Protein AF-A0A6A6X449-F1 (afdb_monomer_lite)

Radius of gyration: 15.65 Å; chains: 1; bounding box: 21×13×62 Å

Secondary structure (DSSP, 8-state):
-PPP----EEEEE--SHHHHHHHHHHHHTT-EEEEE-S--THHHHTS---

pLDDT: mean 85.78, std 13.04, range [44.75, 97.88]

Foldseek 3Di:
DDDPPPQDEEEAEADPPVRVVVCVVCVVVVHHYDYDYPDDPCCVVPPDDD

Organism: NCBI:txid1314802

InterPro domains:
  IPR036188 FAD/NAD(P)-binding domain superfamily [G3DSA:3.50.50.60] (7-48)
  IPR036188 FAD/NAD(P)-binding domain superfamily [SSF51905] (5-41)

Structure (mmCIF, N/CA/C/O backbone):
data_AF-A0A6A6X449-F1
#
_entry.id   AF-A0A6A6X449-F1
#
loop_
_atom_site.group_PDB
_atom_site.id
_atom_site.type_symbol
_atom_site.label_atom_id
_atom_site.label_alt_id
_atom_site.label_comp_id
_atom_site.label_asym_id
_atom_site.label_entity_id
_atom_site.label_seq_id
_atom_site.pdbx_PDB_ins_code
_atom_site.Cartn_x
_atom_site.Cartn_y
_atom_site.Cartn_z
_atom_site.occupancy
_atom_site.B_iso_or_equiv
_atom_site.auth_seq_id
_atom_site.auth_comp_id
_atom_site.auth_asym_id
_atom_site.auth_atom_id
_atom_site.pdbx_PDB_model_num
ATOM 1 N N . MET A 1 1 ? -2.126 -6.296 33.098 1.00 44.75 1 MET A N 1
ATOM 2 C CA . MET A 1 1 ? -1.147 -5.605 32.233 1.00 44.75 1 MET A CA 1
ATOM 3 C C . MET A 1 1 ? -1.712 -5.569 30.821 1.00 44.75 1 MET A C 1
ATOM 5 O O . MET A 1 1 ? -2.056 -6.632 30.321 1.00 44.75 1 MET A O 1
ATOM 9 N N . SER A 1 2 ? -1.901 -4.393 30.214 1.00 62.19 2 SER A N 1
ATOM 10 C CA . SER A 1 2 ? -2.353 -4.295 28.820 1.00 62.19 2 SER A CA 1
ATOM 11 C C . SER A 1 2 ? -1.156 -4.483 27.889 1.00 62.19 2 SER A C 1
ATOM 13 O O . SER A 1 2 ? -0.130 -3.820 28.031 1.00 62.19 2 SER A O 1
ATOM 15 N N . VAL A 1 3 ? -1.263 -5.423 26.953 1.00 70.50 3 VAL A N 1
ATOM 16 C CA . VAL A 1 3 ? -0.300 -5.553 25.853 1.00 70.50 3 VAL A CA 1
ATOM 17 C C . VAL A 1 3 ? -0.306 -4.238 25.065 1.00 70.50 3 VAL A C 1
ATOM 19 O O . VAL A 1 3 ? -1.394 -3.747 24.752 1.00 70.50 3 VAL A O 1
ATOM 22 N N . PRO A 1 4 ? 0.858 -3.638 24.749 1.00 60.88 4 PRO A N 1
ATOM 23 C CA . PRO A 1 4 ? 0.897 -2.439 23.928 1.00 60.88 4 PRO A CA 1
ATOM 24 C C . PRO A 1 4 ? 0.211 -2.750 22.600 1.00 60.88 4 PRO A C 1
ATOM 26 O O . PRO A 1 4 ? 0.649 -3.631 21.857 1.00 60.88 4 PRO A O 1
ATOM 29 N N . ASN A 1 5 ? -0.890 -2.047 22.334 1.00 66.69 5 ASN A N 1
ATOM 30 C CA . ASN A 1 5 ? -1.664 -2.180 21.110 1.00 66.69 5 ASN A CA 1
ATOM 31 C C . ASN A 1 5 ? -0.837 -1.591 19.959 1.00 66.69 5 ASN A C 1
ATOM 33 O O . ASN A 1 5 ? -0.984 -0.425 19.591 1.00 66.69 5 ASN A O 1
ATOM 37 N N . LYS A 1 6 ? 0.130 -2.366 19.457 1.00 69.44 6 LYS A N 1
ATOM 38 C CA . LYS A 1 6 ? 0.901 -2.002 18.271 1.00 69.44 6 LYS A CA 1
ATOM 39 C C . LYS A 1 6 ? -0.085 -1.947 17.112 1.00 69.44 6 LYS A C 1
ATOM 41 O O . LYS A 1 6 ? -0.559 -2.987 16.663 1.00 69.44 6 LYS A O 1
ATOM 46 N N . LYS A 1 7 ? -0.393 -0.736 16.640 1.00 81.75 7 LYS A N 1
ATOM 47 C CA . LYS A 1 7 ? -1.189 -0.548 15.425 1.00 81.75 7 LYS A CA 1
ATOM 48 C C . LYS A 1 7 ? -0.518 -1.321 14.287 1.00 81.75 7 LYS A C 1
ATOM 50 O O . LYS A 1 7 ? 0.645 -1.070 13.970 1.00 81.75 7 LYS A O 1
ATOM 55 N N . LEU A 1 8 ? -1.235 -2.292 13.724 1.00 88.94 8 LEU A N 1
ATOM 56 C CA . LEU A 1 8 ? -0.764 -3.099 12.604 1.00 88.94 8 LEU A CA 1
ATOM 57 C C . LEU A 1 8 ? -0.539 -2.185 11.393 1.00 88.94 8 LEU A C 1
ATOM 59 O O . LEU A 1 8 ? -1.431 -1.431 11.012 1.00 88.94 8 LEU A O 1
ATOM 63 N N . HIS A 1 9 ? 0.646 -2.270 10.791 1.00 94.19 9 HIS A N 1
ATOM 64 C CA . H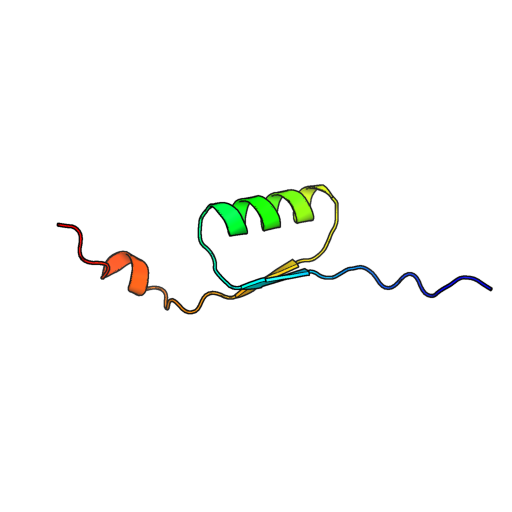IS A 1 9 ? 0.980 -1.553 9.566 1.00 94.19 9 HIS A CA 1
ATOM 65 C C . HIS A 1 9 ? 1.394 -2.548 8.482 1.00 94.19 9 HIS A C 1
ATOM 67 O O . HIS A 1 9 ? 2.318 -3.336 8.683 1.00 94.19 9 HIS A O 1
ATOM 73 N N . VAL A 1 10 ? 0.734 -2.507 7.324 1.00 96.44 10 VAL A N 1
ATOM 74 C CA . VAL A 1 10 ? 0.941 -3.483 6.245 1.00 96.44 10 VAL A CA 1
ATOM 75 C C . VAL A 1 10 ? 1.868 -2.925 5.167 1.00 96.44 10 VAL A C 1
ATOM 77 O O . VAL A 1 10 ? 1.655 -1.836 4.640 1.00 96.44 10 VAL A O 1
ATOM 80 N N . LEU A 1 11 ? 2.896 -3.689 4.802 1.00 97.50 11 LEU A N 1
ATOM 81 C CA . LEU A 1 11 ? 3.750 -3.394 3.653 1.00 97.50 11 LEU A CA 1
ATOM 82 C C . LEU A 1 11 ? 3.236 -4.167 2.432 1.00 97.50 11 LEU A C 1
ATOM 84 O O . LEU A 1 11 ? 3.094 -5.387 2.494 1.00 97.50 11 LEU A O 1
ATOM 88 N N . ILE A 1 12 ? 2.974 -3.483 1.322 1.00 97.19 12 ILE A N 1
ATOM 89 C CA . ILE A 1 12 ? 2.483 -4.096 0.083 1.00 97.19 12 ILE A CA 1
ATOM 90 C C . ILE A 1 12 ? 3.543 -3.913 -1.007 1.00 97.19 12 ILE A C 1
ATOM 92 O O . ILE A 1 12 ? 3.903 -2.788 -1.338 1.00 97.19 12 ILE A O 1
ATOM 96 N N . ILE A 1 13 ? 4.037 -5.016 -1.578 1.00 95.44 13 ILE A N 1
ATOM 97 C CA . ILE A 1 13 ? 5.040 -5.004 -2.655 1.00 95.44 13 ILE A CA 1
ATOM 98 C C . ILE A 1 13 ? 4.366 -5.273 -4.001 1.00 95.44 13 ILE A C 1
ATOM 100 O O . ILE A 1 13 ? 3.909 -6.385 -4.262 1.00 95.44 13 ILE A O 1
ATOM 104 N N . GLY A 1 14 ? 4.334 -4.251 -4.848 1.00 91.31 14 GLY A N 1
ATOM 105 C CA . GLY A 1 14 ? 3.658 -4.152 -6.138 1.00 91.31 14 GLY A CA 1
ATOM 106 C C . GLY A 1 14 ? 2.385 -3.290 -6.073 1.00 91.31 14 GLY A C 1
ATOM 107 O O . GL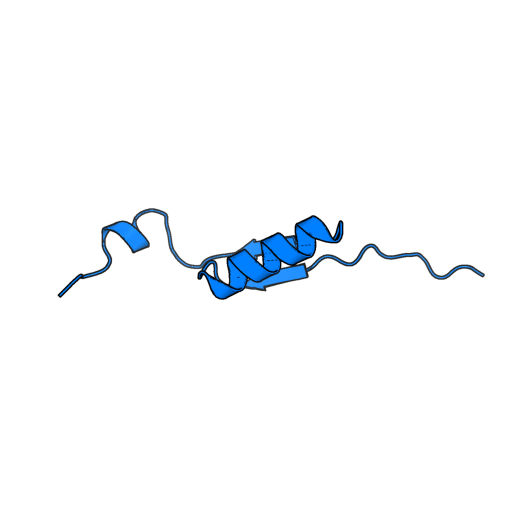Y A 1 14 ? 1.622 -3.366 -5.114 1.00 91.31 14 GLY A O 1
ATOM 108 N N . ALA A 1 15 ? 2.097 -2.545 -7.137 1.00 92.19 15 ALA A N 1
ATOM 109 C CA . ALA A 1 15 ? 0.941 -1.664 -7.321 1.00 92.19 15 ALA A CA 1
ATOM 110 C C . ALA A 1 15 ? 0.040 -2.109 -8.492 1.00 92.19 15 ALA A C 1
ATOM 112 O O . ALA A 1 15 ? -0.609 -1.303 -9.153 1.00 92.19 15 ALA A O 1
ATOM 113 N N . GLY A 1 16 ? -0.025 -3.419 -8.750 1.00 90.25 16 GLY A N 1
ATOM 114 C CA . GLY A 1 16 ? -1.055 -3.999 -9.618 1.00 90.25 16 GLY A CA 1
ATOM 115 C C . GLY A 1 16 ? -2.458 -3.894 -8.999 1.00 90.25 16 GLY A C 1
ATOM 116 O O . GLY A 1 16 ? -2.599 -3.710 -7.789 1.00 90.25 16 GLY A O 1
ATOM 117 N N . SER A 1 17 ? -3.499 -4.081 -9.814 1.00 94.38 17 SER A N 1
ATOM 118 C CA . SER A 1 17 ? -4.911 -3.930 -9.416 1.00 94.38 17 SER A CA 1
ATOM 119 C C . SER A 1 17 ? -5.273 -4.676 -8.127 1.00 94.38 17 SER A C 1
ATOM 121 O O . SER A 1 17 ? -5.814 -4.073 -7.205 1.00 94.38 17 SER A O 1
ATOM 123 N N . THR A 1 18 ? -4.904 -5.953 -8.004 1.00 95.94 18 THR A N 1
ATOM 124 C CA . THR A 1 18 ? -5.160 -6.766 -6.801 1.00 95.94 18 THR A CA 1
ATOM 125 C C . THR A 1 18 ? -4.599 -6.125 -5.534 1.00 95.94 18 THR A C 1
ATOM 127 O O . THR A 1 18 ? -5.261 -6.077 -4.502 1.00 95.94 18 THR A O 1
ATOM 130 N N . ARG A 1 19 ? -3.373 -5.606 -5.608 1.00 96.62 19 ARG A N 1
ATOM 131 C CA . ARG A 1 19 ? -2.672 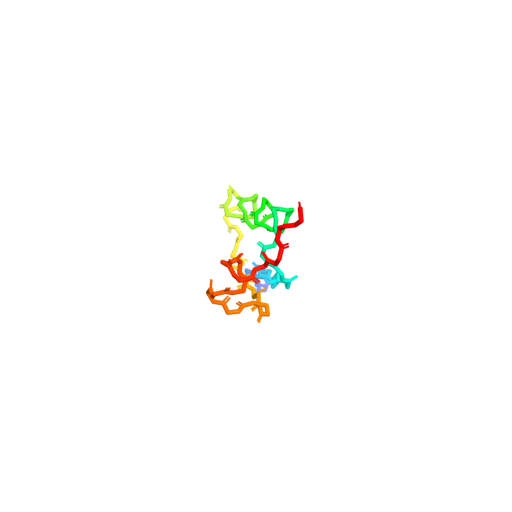-5.038 -4.453 1.00 96.62 19 ARG A CA 1
ATOM 132 C C . ARG A 1 19 ? -3.244 -3.684 -4.055 1.00 96.62 19 ARG A C 1
ATOM 134 O O . ARG A 1 19 ? -3.388 -3.413 -2.866 1.00 96.62 19 ARG A O 1
ATOM 141 N N . LEU A 1 20 ? -3.649 -2.877 -5.033 1.00 96.44 20 LEU A N 1
ATOM 142 C CA . LEU A 1 20 ? -4.352 -1.619 -4.779 1.00 96.44 20 LEU A CA 1
ATOM 143 C C . LEU A 1 20 ? -5.734 -1.851 -4.151 1.00 96.44 20 LEU A C 1
ATOM 145 O O . LEU A 1 20 ? -6.110 -1.125 -3.233 1.00 96.44 20 LEU A O 1
ATOM 149 N N . LEU A 1 21 ? -6.460 -2.891 -4.573 1.00 97.88 21 LEU A N 1
ATOM 150 C CA . LEU A 1 21 ? -7.736 -3.271 -3.955 1.00 97.88 21 LEU A CA 1
ATOM 151 C C . LEU A 1 21 ? -7.557 -3.722 -2.499 1.00 97.88 21 LEU A C 1
ATOM 153 O O . LEU A 1 21 ? -8.356 -3.350 -1.640 1.00 97.88 21 LEU A O 1
ATOM 157 N N . ILE A 1 22 ? -6.483 -4.458 -2.197 1.00 97.56 22 ILE A N 1
ATOM 158 C CA . ILE A 1 22 ? -6.126 -4.810 -0.815 1.00 97.56 22 ILE A CA 1
ATOM 159 C C . ILE A 1 22 ? -5.849 -3.544 0.005 1.00 97.56 22 ILE A C 1
ATOM 161 O O . ILE A 1 22 ? -6.448 -3.374 1.064 1.00 97.56 22 ILE A O 1
ATOM 165 N N . ALA A 1 23 ? -5.009 -2.626 -0.490 1.00 97.56 23 ALA A N 1
ATOM 166 C CA . ALA A 1 23 ? -4.718 -1.360 0.191 1.00 97.56 23 ALA A CA 1
ATOM 167 C C . ALA A 1 23 ? -5.994 -0.537 0.453 1.00 97.56 23 ALA A C 1
ATOM 169 O O . ALA A 1 23 ? -6.177 0.025 1.534 1.00 97.56 23 ALA A O 1
ATOM 170 N N . GLN A 1 24 ? -6.921 -0.513 -0.509 1.00 97.81 24 GLN A N 1
ATOM 171 C CA . GLN A 1 24 ? -8.221 0.136 -0.351 1.00 97.81 24 GLN A CA 1
ATOM 172 C C . GLN A 1 24 ? -9.067 -0.529 0.745 1.00 97.81 24 GLN A C 1
ATOM 174 O O . GLN A 1 24 ? -9.712 0.172 1.525 1.00 97.81 24 GLN A O 1
ATOM 179 N N . GLY A 1 25 ? -9.072 -1.863 0.817 1.00 97.62 25 GLY A N 1
ATOM 180 C CA . GLY A 1 25 ? -9.735 -2.611 1.886 1.00 97.62 25 GLY A CA 1
ATOM 181 C C . GLY A 1 25 ? -9.151 -2.297 3.263 1.00 97.62 25 GLY A C 1
ATOM 182 O O . GLY A 1 25 ? -9.902 -2.005 4.188 1.00 97.62 25 GLY A O 1
ATOM 183 N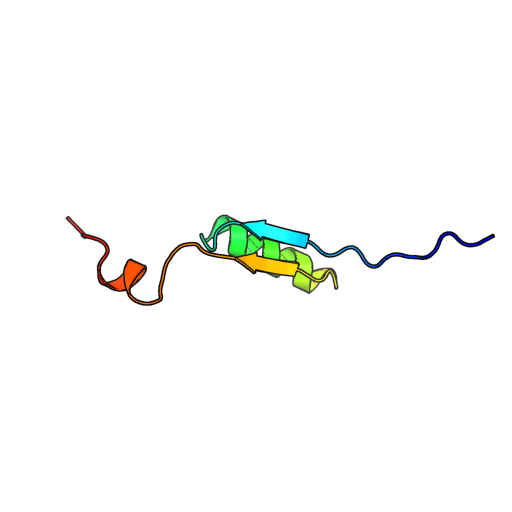 N . LEU A 1 26 ? -7.820 -2.262 3.381 1.00 96.81 26 LEU A N 1
ATOM 184 C CA . LEU 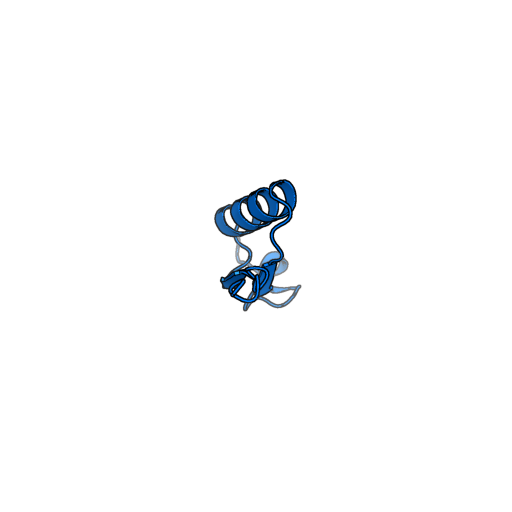A 1 26 ? -7.126 -1.902 4.623 1.00 96.81 26 LEU A CA 1
ATOM 185 C C . LEU A 1 26 ? -7.484 -0.485 5.081 1.00 96.81 26 LEU A C 1
ATOM 187 O O . LEU A 1 26 ? -7.841 -0.292 6.241 1.00 96.81 26 LEU A O 1
ATOM 191 N N . LYS A 1 27 ? -7.518 0.481 4.153 1.00 95.56 27 LYS A N 1
ATOM 192 C CA . LYS A 1 27 ? -7.955 1.853 4.445 1.00 95.56 27 LYS A CA 1
ATOM 193 C C . LYS A 1 27 ? -9.388 1.910 4.986 1.00 95.56 27 LYS A C 1
ATOM 195 O O . LYS A 1 27 ? -9.659 2.688 5.893 1.00 95.56 27 LYS A O 1
ATOM 200 N N . LYS A 1 28 ? -10.310 1.096 4.454 1.00 97.25 28 LYS A N 1
ATOM 201 C CA . LYS A 1 28 ? -11.703 1.023 4.946 1.00 97.25 28 LYS A CA 1
ATOM 202 C C . LYS A 1 28 ? -11.809 0.450 6.364 1.00 97.25 28 LYS A C 1
ATOM 204 O O . LYS A 1 28 ? -12.792 0.726 7.040 1.00 97.25 28 LYS A O 1
ATOM 209 N N . LEU A 1 29 ? -10.823 -0.335 6.793 1.00 94.81 29 LEU A N 1
ATOM 210 C CA . LEU A 1 29 ? -10.740 -0.942 8.124 1.00 94.81 29 LEU A CA 1
ATOM 211 C C . LEU A 1 29 ? -9.885 -0.122 9.108 1.00 94.81 29 LEU A C 1
ATOM 213 O O . LEU A 1 29 ? -9.554 -0.629 10.175 1.00 94.8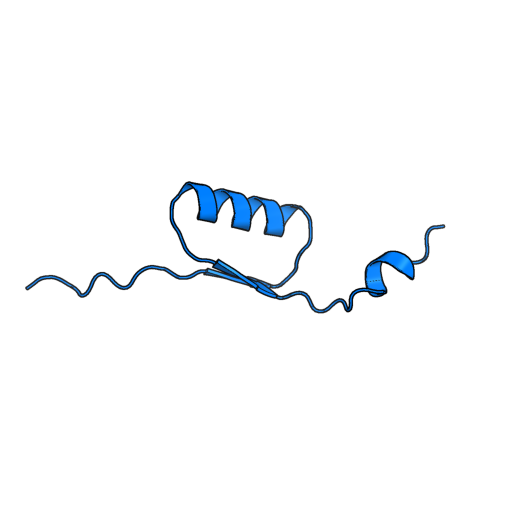1 29 LEU A O 1
ATOM 217 N N . ASP A 1 30 ? -9.507 1.112 8.750 1.00 93.19 30 ASP A N 1
ATOM 218 C CA . ASP A 1 30 ? -8.598 1.976 9.526 1.00 93.19 30 ASP A CA 1
ATOM 219 C C . ASP A 1 30 ? -7.226 1.328 9.818 1.00 93.19 30 ASP A C 1
ATOM 221 O O . ASP A 1 30 ? -6.584 1.564 10.842 1.00 93.19 30 ASP A O 1
ATOM 225 N N . LEU A 1 31 ? -6.759 0.482 8.893 1.00 93.94 31 LEU A N 1
ATOM 226 C CA . LEU A 1 31 ? -5.433 -0.126 8.943 1.00 93.94 31 LEU A CA 1
ATOM 227 C C . LEU A 1 31 ? -4.477 0.617 8.012 1.00 93.94 31 LEU A C 1
ATOM 229 O O . LEU A 1 31 ? -4.722 0.756 6.811 1.00 93.94 31 LEU A O 1
ATOM 233 N N . SER A 1 32 ? -3.349 1.055 8.565 1.00 95.56 32 SER A N 1
ATOM 234 C CA . SER A 1 32 ? -2.305 1.727 7.797 1.00 95.56 32 SER A CA 1
ATOM 235 C C . SER A 1 32 ? -1.585 0.754 6.865 1.00 95.56 32 SER A C 1
ATOM 237 O O . SER A 1 32 ? -1.259 -0.376 7.243 1.00 95.56 32 SER A O 1
ATOM 239 N N . SER A 1 33 ? -1.279 1.208 5.651 1.00 96.94 33 SER A N 1
ATOM 240 C CA . SER A 1 33 ? -0.483 0.439 4.698 1.00 96.94 33 SER A CA 1
ATOM 241 C C . SER A 1 33 ? 0.382 1.326 3.811 1.00 96.94 33 SER A C 1
ATOM 243 O O . SER A 1 33 ? -0.077 2.387 3.389 1.00 96.94 33 SER A O 1
ATOM 245 N N . THR A 1 34 ? 1.565 0.834 3.438 1.00 97.31 34 THR A N 1
ATOM 246 C CA . THR A 1 34 ? 2.443 1.466 2.440 1.00 97.31 34 THR A CA 1
ATOM 247 C C . THR A 1 34 ? 2.625 0.531 1.254 1.00 97.31 34 THR A C 1
ATOM 249 O O . THR A 1 34 ? 2.982 -0.635 1.430 1.00 97.31 34 THR A O 1
ATOM 252 N N . VAL A 1 35 ? 2.399 1.051 0.046 1.00 96.12 35 VAL A N 1
ATOM 253 C CA . VAL A 1 35 ? 2.581 0.324 -1.216 1.00 96.12 35 VAL A CA 1
ATOM 254 C C . VAL A 1 35 ? 3.900 0.750 -1.853 1.00 96.12 35 VAL A C 1
ATOM 256 O O . VAL A 1 35 ? 4.139 1.939 -2.042 1.00 96.12 35 VAL A O 1
ATOM 259 N N . PHE A 1 36 ? 4.730 -0.222 -2.214 1.00 94.88 36 PHE A N 1
ATOM 260 C CA . PHE A 1 36 ? 5.933 -0.028 -3.018 1.00 94.88 36 PHE A CA 1
ATOM 261 C C . PHE A 1 36 ? 5.715 -0.625 -4.398 1.00 94.88 36 PHE A C 1
ATOM 263 O O . PHE A 1 36 ? 5.122 -1.689 -4.525 1.00 94.88 36 PHE A O 1
ATOM 270 N N . GLU A 1 37 ? 6.234 0.012 -5.434 1.00 91.00 37 GLU A N 1
ATOM 271 C CA . GLU A 1 37 ? 6.215 -0.508 -6.796 1.00 91.00 37 GLU A CA 1
ATOM 272 C C . GLU A 1 37 ? 7.612 -0.335 -7.387 1.00 91.00 37 GLU A C 1
ATOM 274 O O . GLU A 1 37 ? 8.284 0.659 -7.125 1.00 91.00 37 GLU A O 1
ATOM 279 N N . LYS A 1 38 ? 8.073 -1.339 -8.138 1.00 85.12 38 LYS A N 1
ATOM 280 C CA . LYS A 1 38 ? 9.392 -1.303 -8.781 1.00 85.12 38 LYS A CA 1
ATOM 281 C C . LYS A 1 38 ? 9.392 -0.342 -9.974 1.00 85.12 38 LYS A C 1
ATOM 283 O O . LYS A 1 38 ? 10.427 0.205 -10.337 1.00 85.12 38 LYS A O 1
ATOM 288 N N . SER A 1 39 ? 8.234 -0.197 -10.606 1.00 75.81 39 SER A N 1
ATOM 289 C CA . SER A 1 39 ? 8.013 0.609 -11.801 1.00 75.81 39 SER A CA 1
ATOM 290 C C . SER A 1 39 ? 8.205 2.110 -11.535 1.00 75.81 39 SER A C 1
ATOM 292 O O . SER A 1 39 ? 7.568 2.666 -10.645 1.00 75.81 39 SER A O 1
ATOM 294 N N . HIS A 1 40 ? 9.012 2.784 -12.359 1.00 72.62 40 HIS A N 1
ATOM 295 C CA . HIS A 1 40 ? 9.015 4.251 -12.475 1.00 72.62 40 HIS A CA 1
ATOM 296 C C . HIS A 1 40 ? 7.794 4.738 -13.277 1.00 72.62 40 HIS A C 1
ATOM 298 O O . HIS A 1 40 ? 7.226 3.951 -14.037 1.00 72.62 40 HIS A O 1
ATOM 304 N N . GLU A 1 41 ? 7.406 6.014 -13.153 1.00 68.94 41 GLU A N 1
ATOM 305 C CA . GLU A 1 41 ? 6.196 6.596 -13.779 1.00 68.94 41 GLU A CA 1
ATOM 306 C C . GLU A 1 41 ? 6.027 6.265 -15.274 1.00 68.94 41 GLU A C 1
ATOM 308 O O . GLU A 1 41 ? 4.912 6.026 -15.742 1.00 68.94 41 GLU A O 1
ATOM 313 N N . ASP A 1 42 ? 7.124 6.166 -16.027 1.00 69.81 42 ASP A N 1
ATOM 314 C CA . ASP A 1 42 ? 7.079 5.894 -17.468 1.00 69.81 42 ASP A CA 1
ATOM 315 C C . ASP A 1 42 ? 6.992 4.407 -17.832 1.00 69.81 42 ASP A C 1
ATOM 317 O O . ASP A 1 42 ? 6.757 4.058 -18.988 1.00 69.81 42 ASP A O 1
ATOM 321 N N . SER A 1 43 ? 7.103 3.505 -16.857 1.00 72.81 43 SER A N 1
ATOM 322 C CA . SER A 1 43 ? 7.059 2.053 -17.089 1.00 72.81 43 SER A CA 1
ATOM 323 C C . SER A 1 43 ? 5.706 1.598 -17.635 1.00 72.81 43 SER A C 1
ATOM 325 O O . SER A 1 43 ? 5.640 0.646 -18.409 1.00 72.81 43 SER A O 1
ATOM 327 N N . TYR A 1 44 ? 4.620 2.276 -17.245 1.00 69.94 44 TYR A N 1
ATOM 328 C CA . TYR A 1 44 ? 3.295 2.006 -17.800 1.00 69.94 44 TYR A CA 1
ATOM 329 C C . TYR A 1 44 ? 3.158 2.561 -19.222 1.00 69.94 44 TYR A C 1
ATOM 331 O O . TYR A 1 44 ? 2.665 1.861 -20.104 1.00 69.94 44 TYR A O 1
ATOM 339 N N . LYS A 1 45 ? 3.628 3.796 -19.458 1.00 72.19 45 LYS A N 1
ATOM 340 C CA . LYS A 1 45 ? 3.560 4.456 -20.774 1.00 72.19 45 LYS A CA 1
ATOM 341 C C . LYS A 1 45 ? 4.365 3.701 -21.832 1.00 72.19 45 LYS A C 1
ATOM 343 O O . LYS A 1 45 ? 3.889 3.527 -22.949 1.00 72.19 45 LYS A O 1
ATOM 348 N N . ASN A 1 46 ? 5.545 3.217 -21.450 1.00 77.31 46 ASN A N 1
ATOM 349 C CA . ASN A 1 46 ? 6.498 2.548 -22.333 1.00 77.31 46 ASN A CA 1
ATOM 350 C C . ASN A 1 46 ? 6.285 1.033 -22.411 1.00 77.31 46 ASN A C 1
ATOM 352 O O . ASN A 1 46 ? 7.091 0.331 -23.021 1.00 77.31 46 ASN A O 1
ATOM 356 N N . ARG A 1 47 ? 5.225 0.502 -21.786 1.00 75.50 47 ARG A N 1
ATOM 357 C CA . ARG A 1 47 ? 4.904 -0.919 -21.881 1.00 75.50 47 ARG A CA 1
ATOM 358 C C . ARG A 1 47 ? 4.497 -1.232 -23.327 1.00 75.50 47 ARG A C 1
ATOM 360 O O . ARG A 1 47 ? 3.492 -0.676 -23.779 1.00 75.50 47 ARG A O 1
ATOM 367 N N . PRO A 1 48 ? 5.214 -2.121 -24.043 1.00 81.62 48 PRO A N 1
ATOM 368 C CA . PRO A 1 48 ? 4.833 -2.512 -25.393 1.00 81.62 48 PRO A CA 1
ATOM 369 C C . PRO A 1 48 ? 3.407 -3.058 -25.384 1.00 81.62 48 PRO A C 1
ATOM 371 O O . PRO A 1 48 ? 3.072 -3.935 -24.582 1.00 81.62 48 PRO A O 1
ATOM 374 N N . ARG A 1 49 ? 2.563 -2.509 -26.253 1.00 82.75 49 ARG A N 1
ATOM 375 C CA . ARG A 1 49 ? 1.216 -3.005 -26.522 1.00 82.75 49 ARG A CA 1
ATOM 376 C C . ARG A 1 49 ? 1.244 -3.532 -27.951 1.00 82.75 49 ARG A C 1
ATOM 378 O O . ARG A 1 49 ? 1.366 -2.735 -28.875 1.00 82.75 49 ARG A O 1
ATOM 385 N N . HIS A 1 50 ? 1.278 -4.856 -28.077 1.00 69.94 50 HIS A N 1
ATOM 386 C CA . HIS A 1 50 ? 1.099 -5.551 -29.349 1.00 69.94 50 HIS A CA 1
ATOM 387 C C . HIS A 1 50 ? -0.380 -5.591 -29.720 1.00 69.94 50 HIS A C 1
ATOM 389 O O . HIS A 1 50 ? -1.206 -5.671 -28.780 1.00 69.94 50 HIS A O 1
#

Sequence (50 aa):
MSVPNKKLHVLIIGAGSTRLLIAQGLKKLDLSSTVFEKSHEDSYKNRPRH